Protein AF-A0A956KRZ4-F1 (afdb_monomer_lite)

Secondary structure (DSSP, 8-state):
--S--SSTT-EEEHHHHHHHHHTTGGGHHHHHHHHHHTTSSEE-SSSSEEP-TT-EEEHHHHHHHHHHHHHHH-HHHHHHHHHHHHHHS---TT-SSHHHHT-

Foldseek 3Di:
DALDDPDQPDWDALLLVVLLLVQQVVCNLVLQVLCCVLVQFPCPVPSGGHHDRGDIDGSSSVSVSLVVCCVPVNVVSVVSSVVRSVVRHDDDPQPPDPVSVPD

Structure (mmCIF, N/CA/C/O backbone):
data_AF-A0A956KRZ4-F1
#
_entry.id   AF-A0A956KRZ4-F1
#
loop_
_atom_site.group_PDB
_atom_site.id
_atom_site.type_symbol
_atom_site.label_atom_id
_atom_site.label_alt_id
_atom_site.label_comp_id
_atom_site.label_asym_id
_atom_site.label_entity_id
_atom_site.label_seq_id
_atom_site.pdbx_PDB_ins_code
_atom_site.Cartn_x
_atom_site.Cartn_y
_atom_site.Cartn_z
_atom_site.occupancy
_atom_site.B_iso_or_equiv
_atom_site.auth_seq_id
_atom_site.auth_comp_id
_atom_site.auth_asym_id
_atom_site.auth_atom_id
_atom_site.pdbx_PDB_model_num
ATOM 1 N N . MET A 1 1 ? -16.522 2.095 -5.431 1.00 61.22 1 MET A N 1
ATOM 2 C CA . MET A 1 1 ? -16.272 1.726 -4.021 1.00 61.22 1 MET A CA 1
ATOM 3 C C . MET A 1 1 ? -14.800 1.974 -3.751 1.00 61.22 1 MET A C 1
ATOM 5 O O . MET A 1 1 ? -14.001 1.631 -4.611 1.00 61.22 1 MET A O 1
ATOM 9 N N . GLN A 1 2 ? -14.456 2.633 -2.647 1.00 86.06 2 GLN A N 1
ATOM 10 C CA . GLN A 1 2 ? -13.063 2.867 -2.245 1.00 86.06 2 GLN A CA 1
ATOM 11 C C . GLN A 1 2 ? -12.610 1.703 -1.349 1.00 86.06 2 GLN A C 1
ATOM 13 O O . GLN A 1 2 ? -13.443 1.143 -0.642 1.00 86.06 2 GLN A O 1
ATOM 18 N N . TYR A 1 3 ? -11.329 1.330 -1.395 1.00 92.25 3 TYR A N 1
ATOM 19 C CA . TYR A 1 3 ? -10.728 0.271 -0.560 1.00 92.25 3 TYR A CA 1
ATOM 20 C C . TYR A 1 3 ? -11.310 -1.146 -0.714 1.00 92.25 3 TYR A C 1
ATOM 22 O O . TYR A 1 3 ? -11.227 -1.963 0.200 1.00 92.25 3 TYR A O 1
ATOM 30 N N . VAL A 1 4 ? -11.885 -1.451 -1.875 1.00 94.81 4 VAL A N 1
ATOM 31 C CA . VAL A 1 4 ? -12.373 -2.793 -2.213 1.00 94.81 4 VAL A CA 1
ATOM 32 C C . VAL A 1 4 ? -11.567 -3.296 -3.400 1.00 94.81 4 VAL A C 1
ATOM 34 O O . VAL A 1 4 ? -11.486 -2.597 -4.414 1.00 94.81 4 VAL A O 1
ATOM 37 N N . ALA A 1 5 ? -10.948 -4.468 -3.257 1.00 94.31 5 ALA A N 1
ATOM 38 C CA . ALA A 1 5 ? -10.232 -5.113 -4.349 1.00 94.31 5 ALA A CA 1
ATOM 39 C C . ALA A 1 5 ? -11.202 -5.401 -5.502 1.00 94.31 5 ALA A C 1
ATOM 41 O O . ALA A 1 5 ? -12.381 -5.685 -5.284 1.00 94.31 5 ALA A O 1
ATOM 42 N N . PHE A 1 6 ? -10.718 -5.302 -6.740 1.00 93.44 6 PHE A N 1
ATOM 43 C CA . PHE A 1 6 ? -11.559 -5.574 -7.907 1.00 93.44 6 PHE A CA 1
ATOM 44 C C . PHE A 1 6 ? -12.010 -7.042 -7.957 1.00 93.44 6 PHE A C 1
ATOM 46 O O . PHE A 1 6 ? -13.143 -7.323 -8.339 1.00 93.44 6 PHE A O 1
ATOM 53 N N . ASP A 1 7 ? -11.133 -7.948 -7.530 1.00 95.31 7 ASP A N 1
ATOM 54 C CA . ASP A 1 7 ? -11.359 -9.384 -7.426 1.00 95.31 7 ASP A CA 1
ATOM 55 C C . ASP A 1 7 ? -10.711 -9.889 -6.115 1.00 95.31 7 ASP A C 1
ATOM 57 O O . ASP A 1 7 ? -9.660 -9.360 -5.724 1.00 95.31 7 ASP A O 1
ATOM 61 N N . PRO A 1 8 ? -11.351 -10.828 -5.386 1.00 92.94 8 PRO A N 1
ATOM 62 C CA . PRO A 1 8 ? -10.876 -11.304 -4.084 1.00 92.94 8 PRO A CA 1
ATOM 63 C C . PRO A 1 8 ? -9.502 -11.980 -4.125 1.00 92.94 8 PRO A C 1
ATOM 65 O O . PRO A 1 8 ? -8.830 -12.002 -3.094 1.00 92.94 8 PRO A O 1
ATOM 68 N N . ASP A 1 9 ? -9.084 -12.483 -5.287 1.00 95.38 9 ASP A N 1
ATOM 69 C CA . ASP A 1 9 ? -7.835 -13.225 -5.456 1.00 95.38 9 ASP A CA 1
ATOM 70 C C . ASP A 1 9 ? -6.691 -12.336 -5.979 1.00 95.38 9 ASP A C 1
ATOM 72 O O . ASP A 1 9 ? -5.594 -12.825 -6.246 1.00 95.38 9 ASP A O 1
ATOM 76 N N . ILE A 1 10 ? -6.907 -11.020 -6.133 1.00 95.19 10 ILE A N 1
ATOM 77 C CA . ILE A 1 10 ? -5.830 -10.101 -6.522 1.00 95.19 10 ILE A CA 1
ATOM 78 C C . ILE A 1 10 ? -4.846 -9.950 -5.374 1.00 95.19 10 ILE A C 1
ATOM 80 O O . ILE A 1 10 ? -5.208 -9.669 -4.229 1.00 95.19 10 ILE A O 1
ATOM 84 N N . GLU A 1 11 ? -3.572 -10.032 -5.728 1.00 94.44 11 GLU A N 1
ATOM 85 C CA . GLU A 1 11 ? -2.464 -9.873 -4.809 1.00 94.44 11 GLU A CA 1
ATOM 86 C C . GLU A 1 11 ? -1.616 -8.641 -5.145 1.00 94.44 11 GLU A C 1
ATOM 88 O O . GLU A 1 11 ? -1.619 -8.111 -6.258 1.00 94.44 11 GLU A O 1
ATOM 93 N N . ILE A 1 12 ? -0.866 -8.184 -4.150 1.00 91.50 12 ILE A N 1
ATOM 94 C CA . ILE A 1 12 ? 0.143 -7.139 -4.248 1.00 91.50 12 ILE A CA 1
ATOM 95 C C . ILE A 1 12 ? 1.485 -7.695 -3.769 1.00 91.50 12 ILE A C 1
ATOM 97 O O . ILE A 1 12 ? 1.561 -8.399 -2.760 1.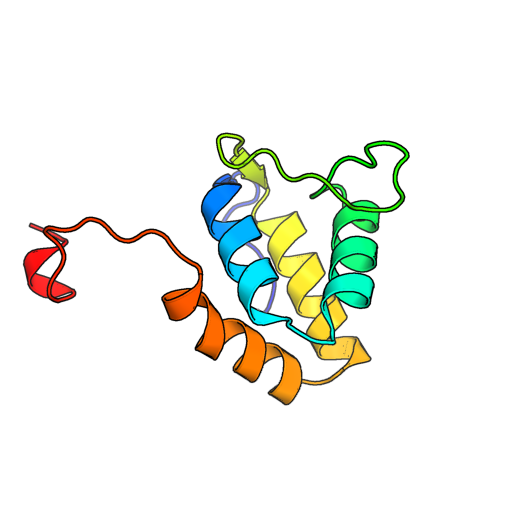00 91.50 12 ILE A O 1
ATOM 101 N N . LEU A 1 13 ? 2.551 -7.377 -4.504 1.00 91.69 13 LEU A N 1
ATOM 102 C CA . LEU A 1 13 ? 3.906 -7.790 -4.156 1.00 91.69 13 LEU A CA 1
ATOM 103 C C . LEU A 1 13 ? 4.382 -7.061 -2.894 1.00 91.69 13 LEU A C 1
ATOM 105 O O . LEU A 1 13 ? 4.237 -5.840 -2.782 1.00 91.69 13 LEU A O 1
ATOM 109 N N . GLY A 1 14 ? 5.019 -7.789 -1.981 1.00 88.88 14 GLY A N 1
ATOM 110 C CA . GLY A 1 14 ? 5.556 -7.264 -0.730 1.00 88.88 14 GLY A CA 1
ATOM 111 C C . GLY A 1 14 ? 6.497 -6.077 -0.919 1.00 88.88 14 GLY A C 1
ATOM 112 O O . GLY A 1 14 ? 6.468 -5.148 -0.121 1.00 88.88 14 GLY A O 1
ATOM 113 N N . ALA A 1 15 ? 7.263 -6.028 -2.012 1.00 87.44 15 ALA A N 1
ATOM 114 C CA . ALA A 1 15 ? 8.088 -4.875 -2.371 1.00 87.44 15 ALA A CA 1
ATOM 115 C C . ALA A 1 15 ? 7.268 -3.584 -2.575 1.00 87.44 15 ALA A C 1
ATOM 117 O O . ALA A 1 15 ? 7.682 -2.513 -2.131 1.00 87.44 15 ALA A O 1
ATOM 118 N N . ALA A 1 16 ? 6.085 -3.672 -3.193 1.00 85.44 16 ALA A N 1
ATOM 119 C CA . ALA A 1 16 ? 5.183 -2.530 -3.359 1.00 85.44 16 ALA A CA 1
ATOM 120 C C . ALA A 1 16 ? 4.540 -2.128 -2.023 1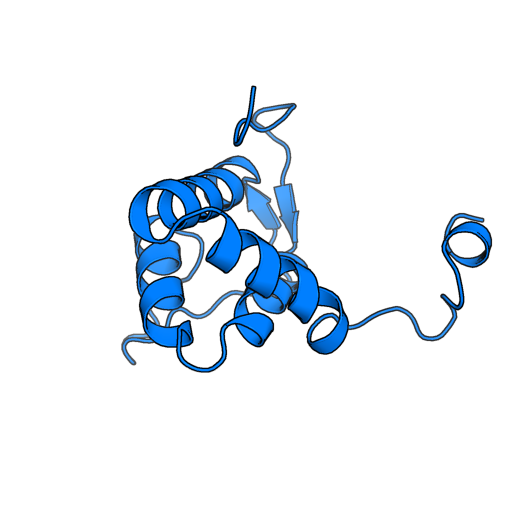.00 85.44 16 ALA A C 1
ATOM 122 O O . ALA A 1 16 ? 4.421 -0.940 -1.708 1.00 85.44 16 ALA A O 1
ATOM 123 N N . VAL A 1 17 ? 4.201 -3.123 -1.199 1.00 86.81 17 VAL A N 1
ATOM 124 C CA . VAL A 1 17 ? 3.739 -2.893 0.171 1.00 86.81 17 VAL A CA 1
ATOM 125 C C . VAL A 1 17 ? 4.832 -2.151 0.950 1.00 86.81 17 VAL A C 1
ATOM 127 O O . VAL A 1 17 ? 4.547 -1.079 1.468 1.00 86.81 17 VAL A O 1
ATOM 130 N N . MET A 1 18 ? 6.093 -2.604 0.905 1.00 83.56 18 MET A N 1
ATOM 131 C CA . MET A 1 18 ? 7.268 -1.977 1.535 1.00 83.56 18 MET A CA 1
ATOM 132 C C . MET A 1 18 ? 7.596 -0.571 1.033 1.00 83.56 18 MET A C 1
ATOM 134 O O . MET A 1 18 ? 7.948 0.287 1.842 1.00 83.56 18 MET A O 1
ATOM 138 N N . ALA A 1 19 ? 7.455 -0.290 -0.262 1.00 80.12 19 ALA A N 1
ATOM 139 C CA . ALA A 1 19 ? 7.664 1.060 -0.792 1.00 80.12 19 ALA A CA 1
ATOM 140 C C . ALA A 1 19 ? 6.699 2.077 -0.162 1.00 80.12 19 ALA A C 1
ATOM 142 O O . ALA A 1 19 ? 7.071 3.223 0.085 1.00 80.12 19 ALA A O 1
ATOM 143 N N . THR A 1 20 ? 5.492 1.626 0.192 1.00 74.38 20 THR A N 1
ATOM 144 C CA . THR A 1 20 ? 4.530 2.428 0.954 1.00 74.38 20 THR A CA 1
ATOM 145 C C . THR A 1 20 ? 5.097 2.791 2.338 1.00 74.38 20 THR A C 1
ATOM 147 O O . THR A 1 20 ? 4.892 3.909 2.790 1.00 74.38 20 THR A O 1
ATOM 150 N N . PHE A 1 21 ? 5.882 1.913 2.988 1.00 70.62 21 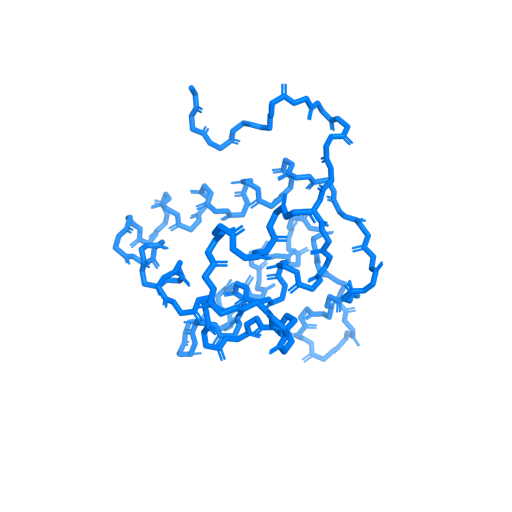PHE A N 1
ATOM 151 C CA . PHE A 1 21 ? 6.468 2.130 4.330 1.00 70.62 21 PHE A CA 1
ATOM 152 C C . PHE A 1 21 ? 7.592 3.150 4.365 1.00 70.62 21 PHE A C 1
ATOM 154 O O . PHE A 1 21 ? 7.712 3.900 5.338 1.00 70.62 21 PHE A O 1
ATOM 161 N N . GLY A 1 22 ? 8.449 3.137 3.344 1.00 64.38 22 GLY A N 1
ATOM 162 C CA . GLY A 1 22 ? 9.592 4.042 3.292 1.00 64.38 22 GLY A CA 1
ATOM 163 C C . GLY A 1 22 ? 9.161 5.513 3.339 1.00 64.38 22 GLY A C 1
ATOM 164 O O . GLY A 1 22 ? 9.858 6.344 3.915 1.00 64.38 22 GLY A O 1
ATOM 165 N N . GLY A 1 23 ? 7.946 5.805 2.860 1.00 63.09 23 GLY A N 1
ATOM 166 C CA . GLY A 1 23 ? 7.386 7.150 2.820 1.00 63.09 23 GLY A CA 1
ATOM 167 C C . GLY A 1 23 ? 6.827 7.702 4.126 1.00 63.09 23 GLY A C 1
ATOM 168 O O . GLY A 1 23 ? 6.447 8.866 4.191 1.00 63.09 23 GLY A O 1
ATOM 169 N N . PHE A 1 24 ? 6.773 6.908 5.194 1.00 65.69 24 PHE A N 1
ATOM 170 C CA . PHE A 1 24 ? 6.111 7.356 6.419 1.00 65.69 24 PHE A CA 1
ATOM 171 C C . PHE A 1 24 ? 6.983 8.171 7.361 1.00 65.69 24 PHE A C 1
ATOM 173 O O . PHE A 1 24 ? 6.432 8.798 8.265 1.00 65.69 24 PHE A O 1
ATOM 180 N N . GLY A 1 25 ? 8.310 8.158 7.204 1.00 67.00 25 GLY A N 1
ATOM 181 C CA . GLY A 1 25 ? 9.230 8.914 8.060 1.00 67.00 25 GLY A CA 1
ATOM 182 C C . GLY A 1 25 ? 8.848 8.842 9.559 1.00 67.00 25 GLY A C 1
ATOM 183 O O . GLY A 1 25 ? 8.888 7.751 10.137 1.00 67.00 25 GLY A O 1
ATOM 184 N N . PRO A 1 26 ? 8.421 9.954 10.200 1.00 67.69 26 PRO A N 1
ATOM 185 C CA . PRO A 1 26 ? 7.982 9.982 11.605 1.00 67.69 26 PRO A CA 1
ATOM 186 C C . PRO A 1 26 ? 6.804 9.053 11.959 1.00 67.69 26 PRO A C 1
ATOM 188 O O . PRO A 1 26 ? 6.670 8.636 13.108 1.00 67.69 26 PRO A O 1
ATOM 191 N N . PHE A 1 27 ? 5.947 8.714 10.996 1.00 67.44 27 PHE A N 1
ATOM 192 C CA . PHE A 1 27 ? 4.732 7.916 11.197 1.00 67.44 27 PHE A CA 1
ATOM 193 C C . PHE A 1 27 ? 4.957 6.402 11.067 1.00 67.44 27 PHE A C 1
ATOM 195 O O . PHE A 1 27 ? 4.027 5.621 11.270 1.00 67.44 27 PHE A O 1
ATOM 202 N N . ARG A 1 28 ? 6.192 5.961 10.797 1.00 72.69 28 ARG A N 1
ATOM 203 C CA . ARG A 1 28 ? 6.561 4.550 10.578 1.00 72.69 28 ARG A CA 1
ATOM 204 C C . ARG A 1 28 ? 6.026 3.595 11.654 1.00 72.69 28 ARG A C 1
ATOM 206 O O . ARG A 1 28 ? 5.479 2.548 11.329 1.00 72.69 28 ARG A O 1
ATOM 213 N N . ALA A 1 29 ? 6.104 3.979 12.928 1.00 73.62 29 ALA A N 1
ATOM 214 C CA . ALA A 1 29 ? 5.666 3.131 14.042 1.00 73.62 29 ALA A CA 1
ATOM 215 C C . ALA A 1 29 ? 4.143 2.895 14.085 1.00 73.62 29 ALA A C 1
ATOM 217 O O . ALA A 1 29 ? 3.679 1.854 14.551 1.00 73.62 29 ALA A O 1
ATOM 218 N N . ILE A 1 30 ? 3.344 3.861 13.626 1.00 70.38 30 ILE A N 1
ATOM 219 C CA . ILE A 1 30 ? 1.881 3.725 13.555 1.00 70.38 30 ILE A CA 1
ATOM 220 C C . ILE A 1 30 ? 1.512 2.681 12.501 1.00 70.38 30 ILE A C 1
ATOM 222 O O . ILE A 1 30 ? 0.644 1.838 12.700 1.00 70.38 30 ILE A O 1
ATOM 226 N N . VAL A 1 31 ? 2.230 2.728 11.396 1.00 68.88 31 VAL A N 1
ATOM 227 C CA . VAL A 1 31 ? 1.986 1.969 10.176 1.00 68.88 31 VAL A CA 1
ATOM 228 C C . VAL A 1 31 ? 2.383 0.523 10.361 1.00 68.88 31 VAL A C 1
ATOM 230 O O . VAL A 1 31 ? 1.581 -0.365 10.099 1.00 68.88 31 VAL A O 1
ATOM 233 N N . GLU A 1 32 ? 3.562 0.284 10.938 1.00 73.62 32 GLU A N 1
ATOM 234 C CA . GLU A 1 32 ? 3.999 -1.048 11.360 1.00 73.62 32 GLU A CA 1
ATOM 235 C C . GLU A 1 32 ? 2.941 -1.734 12.244 1.00 73.62 32 GLU A C 1
ATOM 237 O O . GLU A 1 32 ? 2.653 -2.916 12.053 1.00 73.62 32 GLU A O 1
ATOM 242 N N . ARG A 1 33 ? 2.288 -0.998 13.157 1.00 74.62 33 ARG A N 1
ATOM 243 C CA . ARG A 1 33 ? 1.207 -1.546 13.998 1.00 74.62 33 ARG A CA 1
ATOM 244 C C . ARG A 1 33 ? -0.057 -1.871 13.210 1.00 74.62 33 ARG A C 1
ATOM 246 O O . ARG A 1 33 ? -0.665 -2.910 13.464 1.00 74.62 33 ARG A O 1
ATOM 253 N N . VAL A 1 34 ? -0.466 -0.998 12.289 1.00 73.69 34 VAL A N 1
ATOM 254 C CA . VAL A 1 34 ? -1.621 -1.247 11.411 1.00 73.69 34 VAL A CA 1
ATOM 255 C C . VAL A 1 34 ? -1.370 -2.505 10.578 1.00 73.69 34 VAL A C 1
ATOM 257 O O . VAL A 1 34 ? -2.209 -3.399 10.566 1.00 73.69 34 VAL A O 1
ATOM 260 N N . LEU A 1 35 ? -0.184 -2.632 9.982 1.00 69.12 35 LEU A N 1
ATOM 261 C CA . LEU A 1 35 ? 0.154 -3.723 9.063 1.00 69.12 35 LEU A CA 1
ATOM 262 C C . LEU A 1 35 ? 0.394 -5.066 9.752 1.00 69.12 35 LEU A C 1
ATOM 264 O O . LEU A 1 35 ? -0.047 -6.096 9.248 1.00 69.12 35 LEU A O 1
ATOM 268 N N . THR A 1 36 ? 0.983 -5.055 10.946 1.00 74.44 36 THR A N 1
ATOM 269 C CA . THR A 1 36 ? 1.056 -6.261 11.786 1.00 74.44 36 THR A CA 1
ATOM 270 C C . THR A 1 36 ? -0.348 -6.742 12.164 1.00 74.44 36 THR A C 1
ATOM 272 O O . THR A 1 36 ? -0.640 -7.932 12.102 1.00 74.44 36 THR A O 1
ATOM 275 N N . ARG A 1 37 ? -1.262 -5.828 12.526 1.00 73.75 37 ARG A N 1
ATOM 276 C CA . ARG A 1 37 ? -2.624 -6.196 12.945 1.00 73.75 37 ARG A CA 1
ATOM 277 C C . ARG A 1 37 ? -3.464 -6.788 11.811 1.00 73.75 37 ARG A C 1
ATOM 279 O O . ARG A 1 37 ? -4.276 -7.667 12.074 1.00 73.75 37 ARG A O 1
ATOM 286 N N . ILE A 1 38 ? -3.289 -6.310 10.583 1.00 73.12 38 ILE A N 1
ATOM 287 C CA . ILE A 1 38 ? -4.011 -6.809 9.397 1.00 73.12 38 ILE A CA 1
ATOM 288 C C . ILE A 1 38 ? -3.299 -7.985 8.705 1.00 73.12 38 ILE A C 1
ATOM 290 O O . ILE A 1 38 ? -3.770 -8.453 7.674 1.00 73.12 38 ILE A O 1
ATOM 294 N N . GLY A 1 39 ? -2.181 -8.469 9.259 1.00 70.44 39 GLY A N 1
ATOM 295 C CA . GLY A 1 39 ? -1.480 -9.659 8.766 1.00 70.44 39 GLY A CA 1
ATOM 296 C C . GLY A 1 39 ? -0.608 -9.437 7.529 1.00 70.44 39 GLY A C 1
ATOM 297 O O . GLY A 1 39 ? -0.270 -10.397 6.843 1.00 70.44 39 GLY A O 1
ATOM 298 N N . LEU A 1 40 ? -0.242 -8.187 7.232 1.00 73.12 40 LEU A N 1
ATOM 299 C CA . LEU A 1 40 ? 0.668 -7.855 6.133 1.00 73.12 40 LEU A CA 1
ATOM 300 C C . LEU A 1 40 ? 2.140 -7.846 6.541 1.00 73.12 40 LEU A C 1
ATOM 302 O O . LEU A 1 40 ? 3.002 -7.847 5.672 1.00 73.12 40 LEU A O 1
ATOM 306 N N . ALA A 1 41 ? 2.433 -7.853 7.839 1.00 69.94 41 ALA A N 1
ATOM 307 C CA . ALA A 1 41 ? 3.787 -7.957 8.357 1.00 69.94 41 ALA A CA 1
ATOM 308 C C . ALA A 1 41 ? 3.836 -8.986 9.488 1.00 69.94 41 ALA A C 1
ATOM 310 O O . ALA A 1 41 ? 2.969 -8.982 10.367 1.00 69.94 41 ALA A O 1
ATOM 311 N N . ASP A 1 42 ? 4.859 -9.837 9.475 1.00 65.50 42 ASP A N 1
ATOM 312 C CA . ASP A 1 42 ? 5.099 -10.781 10.560 1.00 65.50 42 ASP A CA 1
ATOM 313 C C . ASP A 1 42 ? 5.790 -10.057 11.718 1.00 65.50 42 ASP A C 1
ATOM 315 O O . ASP A 1 42 ? 6.645 -9.189 11.527 1.00 65.50 42 ASP A O 1
ATOM 319 N N . ASN A 1 43 ? 5.393 -10.390 12.945 1.00 58.91 43 ASN A N 1
ATOM 320 C CA . ASN A 1 43 ? 6.007 -9.830 14.140 1.00 58.91 43 ASN A CA 1
ATOM 321 C C . ASN A 1 43 ? 7.289 -10.619 14.429 1.00 58.91 43 ASN A C 1
ATOM 323 O O . ASN A 1 43 ? 7.231 -11.741 14.927 1.00 58.91 43 ASN A O 1
ATOM 327 N N . ASP A 1 44 ? 8.445 -10.041 14.113 1.00 61.06 44 ASP A N 1
ATOM 328 C CA . ASP A 1 44 ? 9.757 -10.685 14.278 1.00 61.06 44 ASP A CA 1
ATOM 329 C C . ASP A 1 44 ? 10.229 -10.758 15.750 1.00 61.06 44 ASP A C 1
ATOM 331 O O . ASP A 1 44 ? 11.361 -11.143 16.042 1.00 61.06 44 ASP A O 1
ATOM 335 N N . GLY A 1 45 ? 9.373 -10.368 16.702 1.00 51.94 45 GLY A N 1
ATOM 336 C CA . GLY A 1 45 ? 9.690 -10.299 18.129 1.00 51.94 45 GLY A CA 1
ATOM 337 C C . GLY A 1 45 ? 10.482 -9.051 18.538 1.00 51.94 45 GLY A C 1
ATOM 338 O O . GLY A 1 45 ? 10.649 -8.812 19.734 1.00 51.94 45 GLY A O 1
ATOM 339 N N . SER A 1 46 ? 10.912 -8.212 17.588 1.00 54.47 46 SER A N 1
ATOM 340 C CA . SER A 1 46 ? 11.571 -6.921 17.840 1.00 54.47 46 SER A CA 1
ATOM 341 C C . SER A 1 46 ? 10.585 -5.753 17.983 1.00 54.47 46 SER A C 1
ATOM 343 O O . SER A 1 46 ? 10.986 -4.620 18.264 1.00 54.47 46 SER A O 1
ATOM 345 N N . GLY A 1 47 ? 9.286 -6.018 17.793 1.00 50.91 47 GLY A N 1
ATOM 346 C CA . GLY A 1 47 ? 8.236 -5.001 17.760 1.00 50.91 47 GLY A CA 1
ATOM 347 C C . GLY A 1 47 ? 8.160 -4.239 16.434 1.00 50.91 47 GLY A C 1
ATOM 348 O O . GLY A 1 47 ? 7.421 -3.257 16.358 1.00 50.91 47 GLY A O 1
ATOM 349 N N . ARG A 1 48 ? 8.897 -4.682 15.405 1.00 54.25 48 ARG A N 1
ATOM 350 C CA . ARG A 1 48 ? 8.802 -4.185 14.029 1.00 54.25 48 ARG A CA 1
ATOM 351 C C . ARG A 1 48 ? 8.152 -5.260 13.166 1.00 54.25 48 ARG A C 1
ATOM 353 O O . ARG A 1 48 ? 8.503 -6.430 13.254 1.00 54.25 48 ARG A O 1
ATOM 360 N N . GLY A 1 49 ? 7.194 -4.860 12.339 1.00 63.19 49 GLY A N 1
ATOM 361 C CA . GLY A 1 49 ? 6.650 -5.757 11.327 1.00 63.19 49 GLY A CA 1
ATOM 362 C C . GLY A 1 49 ? 7.688 -5.971 10.227 1.00 63.19 49 GLY A C 1
ATOM 363 O O . GLY A 1 49 ? 8.153 -4.990 9.643 1.00 63.19 49 GLY A O 1
ATOM 364 N N . GLN A 1 50 ? 8.050 -7.221 9.941 1.00 73.06 50 GLN A N 1
ATOM 365 C CA . GLN A 1 50 ? 8.878 -7.560 8.788 1.00 73.06 50 GLN A CA 1
ATOM 366 C C . GLN A 1 50 ? 7.976 -7.996 7.634 1.00 73.06 50 GLN A C 1
ATOM 368 O O . GLN A 1 50 ? 7.152 -8.900 7.776 1.00 73.06 50 GLN A O 1
ATOM 373 N N . ILE A 1 51 ? 8.111 -7.319 6.495 1.00 79.81 51 ILE A N 1
ATOM 374 C CA . ILE A 1 51 ? 7.451 -7.713 5.250 1.00 79.81 51 ILE A CA 1
ATOM 375 C C . ILE A 1 51 ? 8.461 -8.468 4.418 1.00 79.81 51 ILE A C 1
ATOM 377 O O . ILE A 1 51 ? 9.590 -8.010 4.220 1.00 79.81 51 ILE A O 1
ATOM 381 N N . ASP A 1 52 ? 8.022 -9.607 3.915 1.00 85.94 52 ASP A N 1
ATOM 382 C CA . ASP A 1 52 ? 8.744 -10.333 2.895 1.00 85.94 52 ASP A CA 1
ATOM 383 C C . ASP A 1 52 ? 8.499 -9.634 1.552 1.00 85.94 52 ASP A C 1
ATOM 385 O O . ASP A 1 52 ? 7.381 -9.612 1.039 1.00 85.94 52 ASP A O 1
ATOM 389 N N . VAL A 1 53 ? 9.542 -9.005 1.009 1.00 87.38 53 VAL A N 1
ATOM 390 C CA . VAL A 1 53 ? 9.459 -8.219 -0.232 1.00 87.38 53 VAL A CA 1
ATOM 391 C C . VAL A 1 53 ? 9.154 -9.072 -1.463 1.00 87.38 53 VAL A C 1
ATOM 393 O O . VAL A 1 53 ? 8.616 -8.541 -2.435 1.00 87.38 53 VAL A O 1
ATOM 396 N N . ASP A 1 54 ? 9.441 -10.372 -1.402 1.00 90.31 54 ASP A N 1
ATOM 397 C CA . ASP A 1 54 ? 9.255 -11.313 -2.507 1.00 90.31 54 ASP A CA 1
ATOM 398 C C . ASP A 1 54 ? 7.919 -12.069 -2.406 1.00 90.31 54 ASP A C 1
ATOM 400 O O . ASP A 1 54 ? 7.503 -12.753 -3.346 1.00 90.31 54 ASP A O 1
ATOM 404 N N . ARG A 1 55 ? 7.210 -11.929 -1.279 1.00 90.62 55 ARG A N 1
ATOM 405 C CA . ARG A 1 55 ? 5.912 -12.561 -1.037 1.00 90.62 55 ARG A CA 1
ATOM 406 C C . ARG A 1 55 ? 4.763 -11.763 -1.646 1.00 90.62 55 ARG A C 1
ATOM 408 O O . ARG A 1 55 ? 4.744 -10.534 -1.624 1.00 90.62 55 ARG A O 1
ATO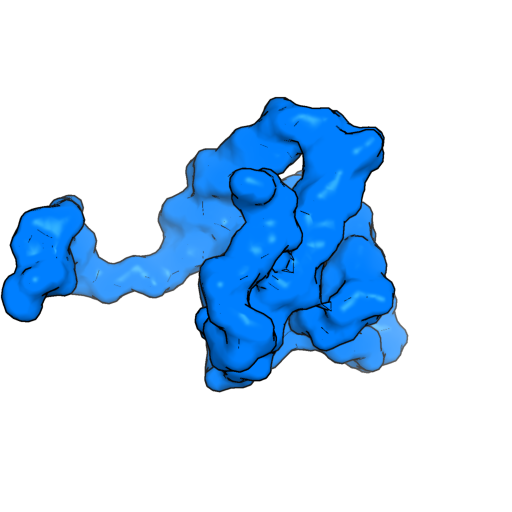M 415 N N . TRP A 1 56 ? 3.757 -12.484 -2.128 1.00 92.44 56 TRP A N 1
ATOM 416 C CA . TRP A 1 56 ? 2.472 -11.924 -2.534 1.00 92.44 56 TRP A CA 1
ATOM 417 C C . TRP A 1 56 ? 1.485 -11.918 -1.364 1.00 92.44 56 TRP A C 1
ATOM 419 O O . TRP A 1 56 ? 1.425 -12.859 -0.566 1.00 92.44 56 TRP A O 1
ATOM 429 N N . TYR A 1 57 ? 0.738 -10.824 -1.248 1.00 89.62 57 TYR A N 1
ATOM 430 C CA . TYR A 1 57 ? -0.261 -10.606 -0.208 1.00 89.62 57 TYR A CA 1
ATOM 431 C C . TYR A 1 57 ? -1.593 -10.232 -0.843 1.00 89.62 57 TYR A C 1
ATOM 433 O O . TYR A 1 57 ? -1.605 -9.483 -1.815 1.00 89.62 57 TYR A O 1
ATOM 441 N N . LEU A 1 58 ? -2.718 -10.660 -0.264 1.00 92.69 58 LEU A N 1
ATOM 442 C CA . LEU A 1 58 ? -4.037 -10.252 -0.752 1.00 92.69 58 LEU A CA 1
ATOM 443 C C . LEU A 1 58 ? -4.151 -8.724 -0.786 1.00 92.69 58 LEU A C 1
ATOM 445 O O . LEU A 1 58 ? -3.965 -8.045 0.229 1.00 92.69 58 LEU A O 1
ATOM 449 N N . GLN A 1 59 ? -4.517 -8.182 -1.947 1.00 93.06 59 GLN A N 1
ATOM 450 C CA . GLN A 1 59 ? -4.668 -6.745 -2.147 1.00 93.06 59 GLN A CA 1
ATOM 451 C C . GLN A 1 59 ? -5.713 -6.164 -1.193 1.00 93.06 59 GLN A C 1
ATOM 453 O O . GLN A 1 59 ? -5.544 -5.047 -0.710 1.00 93.06 59 GLN A O 1
ATOM 458 N N . GLN A 1 60 ? -6.758 -6.928 -0.861 1.00 93.94 60 GLN A N 1
ATOM 459 C CA . GLN A 1 60 ? -7.777 -6.490 0.090 1.00 93.94 60 GLN A CA 1
ATOM 460 C C . GLN A 1 60 ? -7.185 -6.155 1.467 1.00 93.94 60 GLN A C 1
ATOM 462 O O . GLN A 1 60 ? -7.536 -5.124 2.033 1.00 93.94 60 GLN A O 1
ATOM 467 N N . ALA A 1 61 ? -6.229 -6.946 1.969 1.00 89.56 61 ALA A N 1
ATOM 468 C CA . ALA A 1 61 ? -5.575 -6.658 3.247 1.00 89.56 61 ALA A CA 1
ATOM 469 C C . ALA A 1 61 ? -4.796 -5.332 3.197 1.00 89.56 61 ALA A C 1
ATOM 471 O O . ALA A 1 61 ? -4.812 -4.557 4.152 1.00 89.56 61 ALA A O 1
ATOM 472 N N . TRP A 1 62 ? -4.162 -5.024 2.062 1.00 88.50 62 TRP A N 1
ATOM 473 C CA . TRP A 1 62 ? -3.484 -3.741 1.852 1.00 88.50 62 TRP A CA 1
ATOM 474 C C . TRP A 1 62 ? -4.470 -2.577 1.774 1.00 88.50 62 TRP A C 1
ATOM 476 O O . TRP A 1 62 ? -4.262 -1.553 2.424 1.00 88.50 62 TRP A O 1
ATOM 486 N N . LEU A 1 63 ? -5.584 -2.747 1.064 1.00 91.31 63 LEU A N 1
ATOM 487 C CA . LEU A 1 63 ? -6.640 -1.739 0.978 1.00 91.31 63 LEU A CA 1
ATOM 488 C C . LEU A 1 63 ? -7.298 -1.465 2.337 1.00 91.31 63 LEU A C 1
ATOM 490 O O . LEU A 1 63 ? -7.573 -0.307 2.650 1.00 91.31 63 LEU A O 1
ATOM 494 N N . ASP A 1 64 ? -7.485 -2.490 3.169 1.00 90.06 64 ASP A N 1
ATOM 495 C CA . ASP A 1 64 ? -7.963 -2.332 4.545 1.00 90.06 64 ASP A CA 1
ATOM 496 C C . ASP A 1 64 ? -6.976 -1.540 5.417 1.00 90.06 64 ASP A C 1
ATOM 498 O O . ASP A 1 64 ? -7.402 -0.732 6.246 1.00 90.06 64 ASP A O 1
ATOM 502 N N . ALA A 1 65 ? -5.665 -1.692 5.188 1.00 85.19 65 ALA A N 1
ATOM 503 C CA . ALA A 1 65 ? -4.637 -0.861 5.819 1.00 85.19 65 ALA A CA 1
ATOM 504 C C . ALA A 1 65 ? -4.821 0.621 5.478 1.00 85.19 65 ALA A C 1
ATOM 506 O O . ALA A 1 65 ? -4.826 1.477 6.365 1.00 85.19 65 ALA A O 1
ATOM 507 N N . LEU A 1 66 ? -4.960 0.917 4.182 1.00 86.94 66 LEU A N 1
ATOM 508 C CA . LEU A 1 66 ? -5.093 2.283 3.678 1.00 86.94 66 LEU A CA 1
ATOM 509 C C . LEU A 1 66 ? -6.387 2.930 4.174 1.00 86.94 66 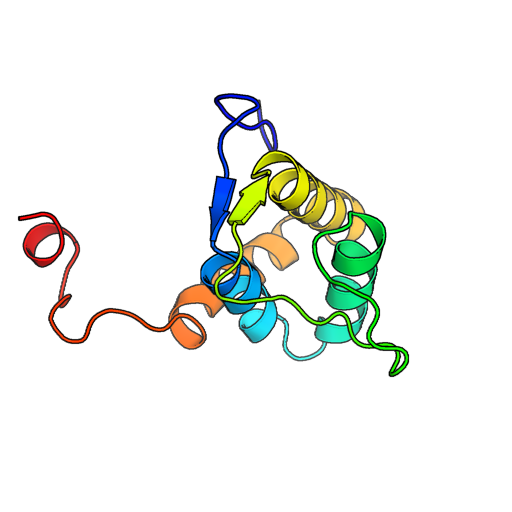LEU A C 1
ATOM 511 O O . LEU A 1 66 ? -6.362 4.084 4.596 1.00 86.94 66 LEU A O 1
ATOM 515 N N . ARG A 1 67 ? -7.487 2.167 4.195 1.00 90.00 67 ARG A N 1
ATOM 516 C CA . ARG A 1 67 ? -8.767 2.598 4.764 1.00 90.00 67 ARG A CA 1
ATOM 517 C C . ARG A 1 67 ? -8.626 3.009 6.219 1.00 90.00 67 ARG A C 1
ATOM 519 O O . ARG A 1 67 ? -9.114 4.063 6.602 1.00 90.00 67 ARG A O 1
ATOM 526 N N . GLU A 1 68 ? -7.938 2.211 7.028 1.00 86.38 68 GLU A N 1
ATOM 527 C CA . GLU A 1 68 ? -7.751 2.556 8.434 1.00 86.38 68 GLU A CA 1
ATOM 528 C C . GLU A 1 68 ? -6.883 3.803 8.625 1.00 86.38 68 GLU A C 1
ATOM 530 O O . GLU A 1 68 ? -7.141 4.597 9.531 1.00 86.38 68 GLU A O 1
ATOM 535 N N . VAL A 1 69 ? -5.856 3.984 7.791 1.00 81.12 69 VAL A N 1
ATOM 536 C CA . VAL A 1 69 ? -5.037 5.199 7.828 1.00 81.12 69 VAL A CA 1
ATOM 537 C C . VAL A 1 69 ? -5.885 6.424 7.484 1.00 81.12 69 VAL A C 1
ATOM 539 O O . VAL A 1 69 ? -5.818 7.418 8.203 1.00 81.12 69 VAL A O 1
ATOM 542 N N . ASP A 1 70 ? -6.716 6.336 6.447 1.00 87.75 70 ASP A N 1
ATOM 543 C CA . ASP A 1 70 ? -7.644 7.398 6.047 1.00 87.75 70 ASP A CA 1
ATOM 544 C C . ASP A 1 70 ? -8.665 7.712 7.153 1.00 87.75 70 ASP A C 1
ATOM 546 O O . ASP A 1 70 ? -8.778 8.851 7.599 1.00 87.75 70 ASP A O 1
ATOM 550 N N . GLU A 1 71 ? -9.331 6.692 7.701 1.00 89.88 71 GLU A N 1
ATOM 551 C CA . GLU A 1 71 ? -10.336 6.851 8.762 1.00 89.88 71 GLU A CA 1
ATOM 552 C C . GLU A 1 71 ? -9.755 7.444 10.059 1.00 89.88 71 GLU A C 1
ATOM 554 O O . GLU A 1 71 ? -10.459 8.150 10.784 1.00 89.88 71 GLU A O 1
ATOM 559 N N . ARG A 1 72 ? -8.484 7.164 10.381 1.00 86.81 72 ARG A N 1
ATOM 560 C CA . ARG A 1 72 ? -7.853 7.606 11.641 1.00 86.81 72 ARG A CA 1
ATOM 561 C C . ARG A 1 72 ? -7.067 8.902 11.534 1.00 86.81 72 ARG A C 1
ATOM 563 O O . ARG A 1 72 ? -7.033 9.659 12.502 1.00 86.81 72 ARG A O 1
ATOM 570 N N . TYR A 1 73 ? -6.386 9.116 10.416 1.00 83.12 73 TYR A N 1
ATOM 571 C CA . TYR A 1 73 ? -5.423 10.208 10.244 1.00 83.12 73 TYR A CA 1
ATOM 572 C C . TYR A 1 73 ? -5.811 11.171 9.122 1.00 83.12 73 TYR A C 1
ATOM 574 O O . TYR A 1 73 ? -5.252 12.263 9.038 1.00 83.12 73 TYR A O 1
ATOM 582 N N . GLY A 1 74 ? -6.794 10.799 8.307 1.00 87.00 74 GLY A N 1
ATOM 583 C CA . GLY A 1 74 ? -7.331 11.615 7.236 1.00 87.00 74 GLY A CA 1
ATOM 584 C C . GLY A 1 74 ? -6.593 11.462 5.902 1.00 87.00 74 GLY A C 1
ATOM 585 O O . GLY A 1 74 ? -5.472 10.941 5.828 1.00 87.00 74 GLY A O 1
ATOM 586 N N . PRO A 1 75 ? -7.203 11.984 4.828 1.00 88.38 75 PRO A N 1
ATOM 587 C CA . PRO A 1 75 ? -6.735 11.783 3.460 1.00 88.38 75 PRO A CA 1
ATOM 588 C C . PRO A 1 75 ? -5.410 12.493 3.150 1.00 88.38 75 PRO A C 1
ATOM 590 O O . PRO A 1 75 ? -4.696 12.075 2.244 1.00 88.38 75 PRO A O 1
ATOM 593 N N . GLU A 1 76 ? -5.042 13.542 3.894 1.00 87.12 76 GLU A N 1
ATOM 594 C CA . GLU A 1 76 ? -3.757 14.240 3.722 1.00 87.12 76 GLU A CA 1
ATOM 595 C C . GLU A 1 76 ? -2.570 13.337 4.078 1.00 87.12 76 GLU A C 1
ATOM 597 O O . GLU A 1 76 ? -1.555 13.321 3.382 1.00 87.12 76 GLU A O 1
ATOM 602 N N . VAL A 1 77 ? -2.716 12.519 5.124 1.00 82.94 77 VAL A N 1
ATOM 603 C CA . VAL A 1 77 ? -1.698 11.531 5.489 1.00 82.94 77 VAL A CA 1
ATOM 604 C C . VAL A 1 77 ? -1.580 10.478 4.389 1.00 82.94 77 VAL A C 1
ATOM 606 O O . VAL A 1 77 ? -0.466 10.179 3.964 1.00 82.94 77 VAL A O 1
ATOM 609 N N . LEU A 1 78 ? -2.710 9.993 3.858 1.00 82.31 78 LEU A N 1
ATOM 610 C CA . LEU A 1 78 ? -2.737 9.061 2.726 1.00 82.31 78 LEU A CA 1
ATOM 611 C C . LEU A 1 78 ? -2.068 9.630 1.468 1.00 82.31 78 LEU A C 1
ATOM 613 O O . LEU A 1 78 ? -1.308 8.932 0.796 1.00 82.31 78 LEU A O 1
ATOM 617 N N . PHE A 1 79 ? -2.301 10.910 1.182 1.00 86.94 79 PHE A N 1
ATOM 618 C CA . PHE A 1 79 ? -1.666 11.618 0.076 1.00 86.94 79 PHE A CA 1
ATOM 619 C C . PHE A 1 79 ? -0.143 11.683 0.236 1.00 86.94 79 PHE A C 1
ATOM 621 O O . PHE A 1 79 ? 0.582 11.324 -0.691 1.00 86.94 79 PHE A O 1
ATOM 628 N N . ASN A 1 80 ? 0.343 12.080 1.415 1.00 82.75 80 ASN A N 1
ATOM 629 C CA . ASN A 1 80 ? 1.778 12.194 1.684 1.00 82.75 80 ASN A CA 1
ATOM 630 C C . ASN A 1 80 ? 2.495 10.842 1.560 1.00 82.75 80 ASN A C 1
ATOM 632 O O . ASN A 1 80 ? 3.586 10.772 1.004 1.00 82.75 80 ASN A O 1
ATOM 636 N N . ILE A 1 81 ? 1.855 9.755 1.997 1.00 80.62 81 ILE A N 1
ATOM 637 C CA . ILE A 1 81 ? 2.376 8.393 1.815 1.00 80.62 81 ILE A CA 1
ATOM 638 C C . ILE A 1 81 ? 2.535 8.071 0.331 1.00 80.62 81 ILE A C 1
ATOM 640 O O . ILE A 1 81 ? 3.600 7.630 -0.093 1.00 80.62 81 ILE A O 1
ATOM 644 N N . GLY A 1 82 ? 1.486 8.311 -0.463 1.00 82.31 82 GLY A N 1
ATOM 645 C CA . GLY A 1 82 ? 1.513 8.074 -1.904 1.00 82.31 82 GLY A CA 1
ATOM 646 C C . GLY A 1 82 ? 2.592 8.892 -2.618 1.00 82.31 82 GLY A C 1
ATOM 647 O O . GLY A 1 82 ? 3.279 8.365 -3.492 1.00 82.31 82 GLY A O 1
ATOM 648 N N . ALA A 1 83 ? 2.779 10.151 -2.212 1.00 86.25 83 ALA A N 1
ATOM 649 C CA . ALA A 1 83 ? 3.791 11.049 -2.766 1.00 86.25 83 ALA A CA 1
ATOM 650 C C . ALA A 1 83 ? 5.232 10.581 -2.503 1.00 86.25 83 ALA A C 1
ATOM 652 O O . ALA A 1 83 ? 6.126 10.886 -3.289 1.00 86.25 83 ALA A O 1
ATOM 653 N N . GLU A 1 84 ? 5.454 9.815 -1.437 1.00 83.38 84 GLU A N 1
ATOM 654 C CA . GLU A 1 84 ? 6.773 9.307 -1.064 1.00 83.38 84 GLU A CA 1
ATOM 655 C C . GLU A 1 84 ? 7.101 7.926 -1.652 1.00 83.38 84 GLU A C 1
ATOM 657 O O . GLU A 1 84 ? 8.264 7.517 -1.651 1.00 83.38 84 GLU A O 1
ATOM 662 N N . ILE A 1 85 ? 6.123 7.191 -2.193 1.00 82.69 85 ILE A N 1
ATOM 663 C CA . ILE A 1 85 ? 6.366 5.881 -2.828 1.00 82.69 85 ILE A CA 1
ATOM 664 C C . ILE A 1 85 ? 7.485 5.948 -3.886 1.00 82.69 85 ILE A C 1
ATOM 666 O O . ILE A 1 85 ? 8.366 5.084 -3.847 1.00 82.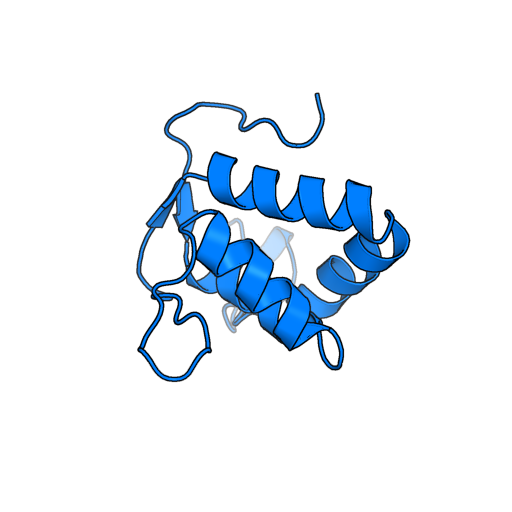69 85 ILE A O 1
ATOM 670 N N . PRO A 1 86 ? 7.541 6.952 -4.789 1.00 82.50 86 PRO A N 1
ATOM 671 C CA . PRO A 1 86 ? 8.602 7.036 -5.789 1.00 82.50 86 PRO A CA 1
ATOM 672 C C . PRO A 1 86 ? 10.020 7.138 -5.211 1.00 82.50 86 PRO A C 1
ATOM 674 O O . PRO A 1 86 ? 10.970 6.701 -5.853 1.00 82.50 86 PRO A O 1
ATOM 677 N N . ASN A 1 87 ? 10.169 7.677 -3.997 1.00 83.00 87 ASN A N 1
ATOM 678 C CA . ASN A 1 87 ? 11.465 7.808 -3.325 1.00 83.00 87 ASN A CA 1
ATOM 679 C C . ASN A 1 87 ? 11.937 6.491 -2.685 1.00 83.00 87 ASN A C 1
ATOM 681 O O . ASN A 1 87 ? 13.105 6.370 -2.321 1.00 83.00 87 ASN A O 1
ATOM 685 N N . ASN A 1 88 ? 11.036 5.517 -2.525 1.00 80.75 88 ASN A N 1
ATOM 686 C CA . ASN A 1 88 ? 11.275 4.280 -1.778 1.00 80.75 88 ASN A CA 1
ATOM 687 C C . ASN A 1 88 ? 11.136 3.012 -2.630 1.00 80.75 88 ASN A C 1
ATOM 689 O O . ASN A 1 88 ? 11.643 1.955 -2.253 1.00 80.75 88 ASN A O 1
ATOM 693 N N . ALA A 1 89 ? 10.448 3.098 -3.767 1.00 81.25 89 ALA A N 1
ATOM 694 C CA . ALA A 1 89 ? 10.329 2.006 -4.716 1.00 81.25 89 ALA A CA 1
ATOM 695 C C . ALA A 1 89 ? 11.607 1.851 -5.553 1.00 81.25 89 ALA A C 1
ATOM 697 O O . ALA A 1 89 ? 12.219 2.821 -6.000 1.00 81.25 89 ALA A O 1
ATOM 698 N N . VAL A 1 90 ? 11.983 0.601 -5.817 1.00 80.69 90 VAL A N 1
ATOM 699 C CA . VAL A 1 90 ? 13.044 0.280 -6.774 1.00 80.69 90 VAL A CA 1
ATOM 700 C C . VAL A 1 90 ? 12.415 0.185 -8.160 1.00 80.69 90 VAL A C 1
ATOM 702 O O . VAL A 1 90 ? 11.733 -0.791 -8.470 1.00 80.69 90 VAL A O 1
ATOM 705 N N . PHE A 1 91 ? 12.632 1.200 -8.994 1.00 77.44 91 PHE A N 1
ATOM 706 C CA . PHE A 1 91 ? 12.171 1.186 -10.383 1.00 77.44 91 PHE A CA 1
ATOM 707 C C . PHE A 1 91 ? 13.207 0.545 -11.317 1.00 77.44 91 PHE A C 1
ATOM 709 O O . PHE A 1 91 ? 14.414 0.661 -11.077 1.00 77.44 91 PHE A O 1
ATOM 716 N N . PRO A 1 92 ? 12.770 -0.104 -12.411 1.00 75.88 92 PRO A N 1
ATOM 717 C CA . PRO A 1 92 ? 13.675 -0.577 -13.451 1.00 75.88 92 PRO A CA 1
ATOM 718 C C . PRO A 1 92 ? 14.501 0.581 -14.023 1.00 75.88 92 PRO A C 1
ATOM 720 O O . PRO A 1 92 ? 13.950 1.615 -14.391 1.00 75.88 92 PRO A O 1
ATOM 723 N N . THR A 1 93 ? 15.811 0.392 -14.187 1.00 75.44 93 THR A N 1
ATOM 724 C CA . THR A 1 93 ? 16.724 1.431 -14.709 1.00 75.44 93 THR A CA 1
ATOM 725 C C . THR A 1 93 ? 16.424 1.861 -16.147 1.00 75.44 93 THR A C 1
ATOM 727 O O . THR A 1 93 ? 16.849 2.934 -16.565 1.00 75.44 93 THR A O 1
ATOM 730 N N . ALA A 1 94 ? 15.702 1.035 -16.909 1.00 75.38 94 ALA A N 1
ATOM 731 C CA . ALA A 1 94 ? 15.300 1.325 -18.283 1.00 75.38 94 ALA A CA 1
ATOM 732 C C . ALA A 1 94 ? 14.001 2.143 -18.387 1.00 75.38 94 ALA A C 1
ATOM 734 O O . ALA A 1 94 ? 13.714 2.690 -19.451 1.00 75.38 94 ALA A O 1
ATOM 735 N N . ALA A 1 95 ? 13.208 2.219 -17.313 1.00 68.12 95 ALA A N 1
ATOM 736 C CA . ALA A 1 95 ? 11.948 2.947 -17.318 1.00 68.12 95 ALA A CA 1
ATOM 737 C C . ALA A 1 95 ? 12.225 4.442 -17.109 1.00 68.12 95 ALA A C 1
ATOM 739 O O . ALA A 1 95 ? 12.457 4.896 -15.992 1.00 68.12 95 ALA A O 1
ATOM 740 N N . VAL A 1 96 ? 12.225 5.201 -18.206 1.00 75.44 96 VAL A N 1
ATOM 741 C CA . VAL A 1 96 ? 12.397 6.665 -18.187 1.00 75.44 96 VAL A CA 1
ATOM 742 C C . VAL A 1 96 ? 11.039 7.366 -18.109 1.00 75.44 96 VAL A C 1
ATOM 744 O O . VAL A 1 96 ? 10.906 8.415 -17.485 1.00 75.44 96 VAL A O 1
ATOM 747 N N . ASP A 1 97 ? 10.017 6.770 -18.720 1.00 80.12 97 ASP A N 1
ATOM 748 C CA . ASP A 1 97 ? 8.649 7.271 -18.769 1.00 80.12 97 ASP A CA 1
ATOM 749 C C . ASP A 1 97 ? 7.655 6.104 -18.918 1.00 80.12 97 ASP A C 1
ATOM 751 O O . ASP A 1 97 ? 8.036 4.974 -19.233 1.00 80.12 97 ASP A O 1
ATOM 755 N N . VAL A 1 98 ? 6.362 6.366 -18.701 1.00 76.69 98 VAL A N 1
ATOM 756 C CA . VAL A 1 98 ? 5.324 5.323 -18.788 1.00 76.69 98 VAL A CA 1
ATOM 757 C C . VAL A 1 98 ? 5.284 4.681 -20.177 1.00 76.69 98 VAL A C 1
ATOM 759 O O . VAL A 1 98 ? 5.141 3.466 -20.269 1.00 76.69 98 VAL A O 1
ATOM 762 N N . HIS A 1 99 ? 5.437 5.456 -21.256 1.00 81.56 99 HIS A N 1
ATOM 763 C CA . HIS A 1 99 ? 5.366 4.929 -22.620 1.00 81.56 99 HIS A CA 1
ATOM 764 C C . HIS A 1 99 ? 6.565 4.045 -22.969 1.00 81.56 99 HIS A C 1
ATOM 766 O O . HIS A 1 99 ? 6.396 3.068 -23.700 1.00 81.56 99 HIS A O 1
ATOM 772 N N . SER A 1 100 ? 7.763 4.361 -22.471 1.00 81.00 100 SER A N 1
ATOM 773 C CA . SER A 1 100 ? 8.938 3.501 -22.643 1.00 81.00 100 SER A CA 1
ATOM 774 C C . SER A 1 100 ? 8.878 2.227 -21.794 1.00 81.00 100 SER A C 1
ATOM 776 O O . SER A 1 100 ? 9.463 1.225 -22.200 1.00 81.00 100 SER A O 1
ATOM 778 N N . ALA A 1 101 ? 8.137 2.228 -20.681 1.00 75.50 101 ALA A N 1
ATOM 779 C CA . ALA A 1 101 ? 8.050 1.099 -19.752 1.00 75.50 101 ALA A CA 1
ATOM 780 C C . ALA A 1 101 ? 7.056 -0.015 -20.148 1.00 75.50 101 ALA A C 1
ATOM 782 O O . ALA A 1 101 ? 7.193 -1.133 -19.661 1.00 75.50 101 ALA A O 1
ATOM 783 N N . VAL A 1 102 ? 6.060 0.265 -20.998 1.00 78.69 102 VAL A N 1
ATOM 784 C CA . VAL A 1 102 ? 4.970 -0.683 -21.346 1.00 78.69 102 VAL A CA 1
ATOM 785 C C . VAL A 1 102 ? 5.060 -1.265 -22.764 1.00 78.69 102 VAL A C 1
ATOM 787 O O . VAL A 1 102 ? 4.050 -1.711 -23.308 1.00 78.69 102 VAL A O 1
ATOM 790 N N . ARG A 1 103 ? 6.241 -1.220 -23.391 1.00 59.84 103 ARG A N 1
ATOM 791 C CA . ARG A 1 103 ? 6.471 -1.803 -24.723 1.00 59.84 103 ARG A CA 1
ATOM 792 C C . ARG A 1 103 ? 6.760 -3.295 -24.689 1.00 59.84 103 ARG A C 1
ATOM 794 O O . ARG A 1 103 ? 7.487 -3.729 -23.773 1.00 59.84 103 ARG A O 1
#

Radius of gyration: 14.23 Å; chains: 1; bounding box: 33×28×43 Å

pLDDT: mean 79.71, std 10.85, range [50.91, 95.38]

Sequence (103 aa):
MQYVAFDPDIEILGAAVMATFGGFGPFRAIVERVLTRIGLADNDGSGRGQIDVDRWYLQQAWLDALREVDERYGPEVLFNIGAEIPNNAVFPTAAVDVHSAVR